Protein AF-A0A1V4QC75-F1 (afdb_monomer_lite)

pLDDT: mean 91.43, std 8.85, range [54.56, 98.0]

Foldseek 3Di:
DDQADPVRHGDDALQDDPPPPGTDFLDAPRVHNCRVDPVRVVVSVVVVVVVVVVSCVPDVVNVVVVD

Structure (mmCIF, N/CA/C/O backbone):
data_AF-A0A1V4QC75-F1
#
_entry.id   AF-A0A1V4QC75-F1
#
loop_
_atom_site.group_PDB
_atom_site.id
_atom_site.type_symbol
_atom_site.label_atom_id
_atom_site.label_alt_id
_atom_site.label_comp_id
_atom_site.label_asym_id
_atom_site.label_entity_id
_atom_site.label_seq_id
_atom_site.pdbx_PDB_ins_code
_atom_site.Cartn_x
_atom_site.Cartn_y
_atom_site.Cartn_z
_atom_site.occupancy
_atom_site.B_iso_or_equiv
_atom_site.auth_seq_id
_atom_site.auth_comp_id
_atom_site.auth_asym_id
_atom_site.auth_atom_id
_atom_site.pdbx_PDB_model_num
ATOM 1 N N . PRO A 1 1 ? -11.336 9.740 6.06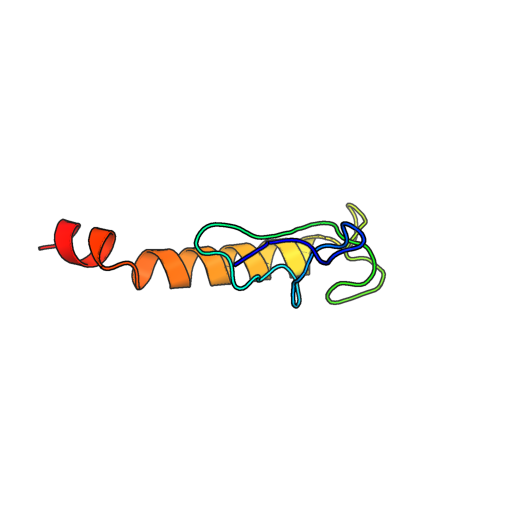5 1.00 76.19 1 PRO A N 1
ATOM 2 C CA . PRO A 1 1 ? -10.350 10.105 5.018 1.00 76.19 1 PRO A CA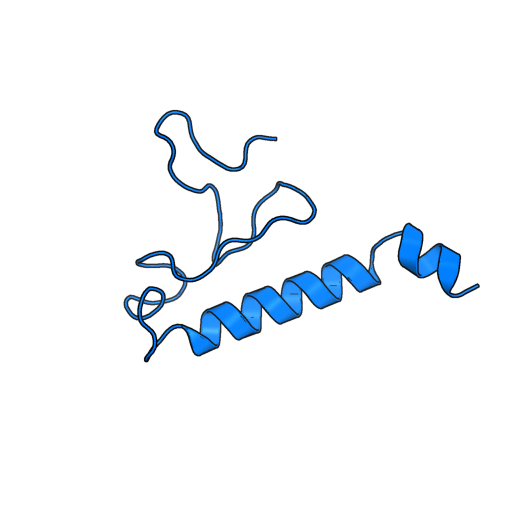 1
ATOM 3 C C . PRO A 1 1 ? -10.687 9.376 3.708 1.00 76.19 1 PRO A C 1
ATOM 5 O O . PRO A 1 1 ? -11.268 8.295 3.766 1.00 76.19 1 PRO A O 1
ATOM 8 N N . SER A 1 2 ? -10.387 9.987 2.558 1.00 91.88 2 SER A N 1
ATOM 9 C CA . SER A 1 2 ? -10.510 9.339 1.242 1.00 91.88 2 SER A CA 1
ATOM 10 C C . SER A 1 2 ? -9.249 8.525 0.945 1.00 91.88 2 SER A C 1
ATOM 12 O O . SER A 1 2 ? -8.160 8.930 1.339 1.00 91.88 2 SER A O 1
ATOM 14 N N . ALA A 1 3 ? -9.387 7.401 0.240 1.00 96.19 3 ALA A N 1
ATOM 15 C CA . ALA A 1 3 ? -8.250 6.597 -0.224 1.00 96.19 3 ALA A CA 1
ATOM 16 C C . ALA A 1 3 ? -7.647 7.109 -1.546 1.00 96.19 3 ALA A C 1
ATOM 18 O O . ALA A 1 3 ? -6.563 6.684 -1.946 1.00 96.19 3 ALA A O 1
ATOM 19 N N . PHE A 1 4 ? -8.366 8.000 -2.231 1.00 97.06 4 PHE A N 1
ATOM 20 C CA . PHE A 1 4 ? -8.002 8.552 -3.529 1.00 97.06 4 PHE A CA 1
ATOM 21 C C . PHE A 1 4 ? -8.039 10.080 -3.500 1.00 97.06 4 PHE A C 1
ATOM 23 O O . PHE A 1 4 ? -8.840 10.670 -2.764 1.00 97.06 4 PHE A O 1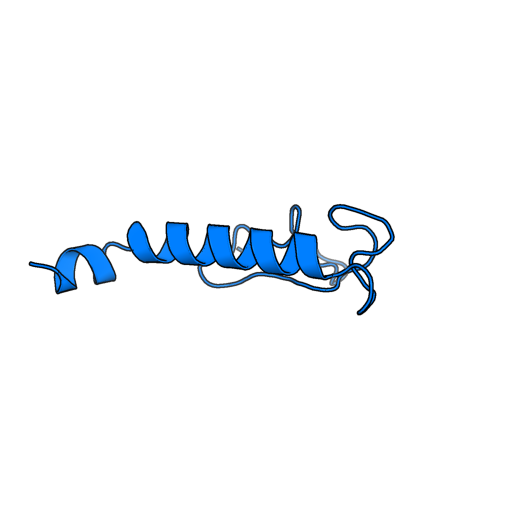
ATOM 30 N N . ASP A 1 5 ? -7.201 10.708 -4.325 1.00 94.81 5 ASP A N 1
ATOM 31 C CA . ASP A 1 5 ? -7.232 12.152 -4.555 1.00 94.81 5 ASP A CA 1
ATOM 32 C C . ASP A 1 5 ? -8.440 12.568 -5.422 1.00 94.81 5 ASP A C 1
ATOM 34 O O . ASP A 1 5 ? -9.200 11.736 -5.924 1.00 94.81 5 ASP A O 1
ATOM 38 N N . GLY A 1 6 ? -8.617 13.876 -5.638 1.00 95.44 6 GLY A N 1
ATOM 39 C CA . GLY A 1 6 ? -9.701 14.412 -6.476 1.00 95.44 6 GLY A CA 1
ATOM 40 C C . GLY A 1 6 ? -9.633 14.011 -7.958 1.00 95.44 6 GLY A C 1
ATOM 41 O O . GLY A 1 6 ? -10.561 14.300 -8.706 1.00 95.44 6 GLY A O 1
ATOM 42 N N . SER A 1 7 ? -8.552 13.359 -8.393 1.00 96.25 7 SER A N 1
ATOM 43 C CA . SER A 1 7 ? -8.366 12.798 -9.738 1.00 96.25 7 SER A CA 1
ATOM 44 C C . SER A 1 7 ? -8.464 11.265 -9.764 1.00 96.25 7 SER A C 1
ATOM 46 O O . SER A 1 7 ? -8.229 10.661 -10.810 1.00 96.25 7 SER A O 1
ATOM 48 N N . GLY A 1 8 ? -8.788 10.618 -8.638 1.00 95.25 8 GLY A N 1
ATOM 49 C CA . GLY A 1 8 ? -8.906 9.164 -8.533 1.00 95.25 8 GLY A CA 1
ATOM 50 C C . GLY A 1 8 ? -7.575 8.420 -8.385 1.00 95.25 8 GLY A C 1
ATOM 51 O O . GLY A 1 8 ? -7.546 7.201 -8.558 1.00 95.25 8 GLY A O 1
ATOM 52 N N . ARG A 1 9 ? -6.462 9.101 -8.077 1.00 95.62 9 ARG A N 1
ATOM 53 C CA . ARG A 1 9 ? -5.172 8.432 -7.833 1.00 95.62 9 ARG A CA 1
ATOM 54 C C . ARG A 1 9 ? -5.082 7.936 -6.388 1.00 95.62 9 ARG A C 1
ATOM 56 O O . ARG A 1 9 ? -5.446 8.689 -5.485 1.00 95.62 9 ARG A O 1
ATOM 63 N N . PRO A 1 10 ? -4.573 6.714 -6.141 1.00 97.12 10 PRO A N 1
ATOM 64 C CA . PRO A 1 10 ? -4.368 6.208 -4.786 1.00 97.12 10 PRO A CA 1
ATOM 65 C C . PRO A 1 10 ? -3.462 7.120 -3.954 1.00 97.12 10 PRO A C 1
ATOM 67 O O . PRO A 1 10 ? -2.345 7.438 -4.366 1.00 97.12 10 PRO A O 1
ATOM 70 N N . MET A 1 11 ? -3.915 7.489 -2.759 1.00 97.06 11 MET A N 1
ATOM 71 C CA . MET A 1 11 ? -3.123 8.226 -1.776 1.00 97.06 11 MET A CA 1
ATOM 72 C C . MET A 1 11 ? -2.447 7.232 -0.836 1.00 97.06 11 MET A C 1
ATOM 74 O O . MET A 1 11 ? -3.052 6.727 0.115 1.00 97.06 11 MET A O 1
ATOM 78 N N . GLN A 1 12 ? -1.191 6.917 -1.141 1.00 96.44 12 GLN A N 1
ATOM 79 C CA . GLN A 1 12 ? -0.395 5.944 -0.401 1.00 96.44 12 GLN A CA 1
ATOM 80 C C . GLN A 1 12 ? 1.088 6.294 -0.416 1.00 96.44 12 GLN A C 1
ATOM 82 O O . GLN A 1 12 ? 1.565 6.965 -1.334 1.00 96.44 12 GLN A O 1
ATOM 87 N N . THR A 1 13 ? 1.817 5.721 0.535 1.00 96.81 13 THR A N 1
ATOM 88 C CA . THR A 1 13 ? 3.276 5.616 0.515 1.00 96.81 13 THR A CA 1
ATOM 89 C C . THR A 1 13 ? 3.630 4.144 0.638 1.00 96.81 13 THR A C 1
ATOM 91 O O . THR A 1 13 ? 3.362 3.519 1.661 1.00 96.81 13 THR A O 1
ATOM 94 N N . ARG A 1 14 ? 4.189 3.570 -0.435 1.00 96.69 14 ARG A N 1
ATOM 95 C CA . ARG A 1 14 ? 4.560 2.145 -0.520 1.00 96.69 14 ARG A CA 1
ATOM 96 C C . ARG A 1 14 ? 3.436 1.182 -0.084 1.00 96.69 14 ARG A C 1
ATOM 98 O O . ARG A 1 14 ? 3.657 0.184 0.589 1.00 96.69 14 ARG A O 1
ATOM 105 N N . GLY A 1 15 ? 2.213 1.497 -0.481 1.00 97.25 15 GLY A N 1
ATOM 106 C CA . GLY A 1 15 ? 1.014 0.697 -0.256 1.00 97.25 15 GLY A CA 1
ATOM 107 C C . GLY A 1 15 ? 0.250 1.035 1.017 1.00 97.25 15 GLY A C 1
ATOM 108 O O . GLY A 1 15 ? -0.923 0.680 1.121 1.00 97.25 15 GLY A O 1
ATOM 109 N N . VAL A 1 16 ? 0.862 1.771 1.947 1.00 97.06 16 VAL A N 1
ATOM 110 C CA . VAL A 1 16 ? 0.218 2.215 3.188 1.00 97.06 16 VAL A CA 1
ATOM 111 C C . VAL A 1 16 ? -0.569 3.495 2.931 1.00 97.06 16 VAL A C 1
ATOM 113 O O . VAL A 1 16 ? -0.049 4.437 2.335 1.00 97.06 16 VAL A O 1
ATOM 116 N N . THR A 1 17 ? -1.818 3.533 3.391 1.00 96.44 17 THR A N 1
ATOM 117 C CA . THR A 1 17 ? -2.707 4.699 3.310 1.00 96.44 17 THR A CA 1
ATOM 118 C C . THR A 1 17 ? -3.199 5.094 4.702 1.00 96.44 17 THR A C 1
ATOM 120 O O . THR A 1 17 ? -3.119 4.313 5.648 1.00 96.44 17 THR A O 1
ATOM 123 N N . GLU A 1 18 ? -3.718 6.312 4.833 1.00 94.69 18 GLU A N 1
ATOM 124 C CA . GLU A 1 18 ? -4.301 6.820 6.080 1.00 94.69 18 GLU A CA 1
ATOM 125 C C . GLU A 1 18 ? -5.697 6.245 6.364 1.00 94.69 18 GLU A C 1
ATOM 127 O O . GLU A 1 18 ? -6.252 6.460 7.441 1.00 94.69 18 GLU A O 1
ATOM 132 N N . VAL A 1 19 ? -6.295 5.527 5.407 1.00 95.50 19 VAL A N 1
ATOM 133 C CA . VAL A 1 19 ? -7.578 4.841 5.593 1.00 95.50 19 VAL A CA 1
ATOM 134 C C . VAL A 1 19 ? -7.355 3.535 6.370 1.00 95.50 19 VAL A C 1
ATOM 136 O O . VAL A 1 19 ? -6.726 2.617 5.838 1.00 95.50 19 VAL A O 1
ATOM 139 N N . PRO A 1 20 ? -7.880 3.400 7.605 1.00 91.56 20 PRO A N 1
ATOM 140 C CA . PRO A 1 20 ? -7.659 2.202 8.410 1.00 91.56 20 PRO A CA 1
ATOM 141 C C . PRO A 1 20 ? -8.212 0.945 7.732 1.00 91.56 20 PRO A C 1
ATOM 143 O O . PRO A 1 20 ? -9.343 0.937 7.252 1.00 91.56 20 PRO A O 1
ATOM 146 N N . GLY A 1 21 ? -7.420 -0.129 7.723 1.00 92.00 21 GLY A N 1
ATOM 147 C CA . GLY A 1 21 ? -7.821 -1.417 7.147 1.00 92.00 21 GLY A CA 1
ATOM 148 C C . GLY A 1 21 ? -7.745 -1.496 5.618 1.00 92.00 21 GLY A C 1
ATOM 149 O O . GLY A 1 21 ? -8.132 -2.517 5.056 1.00 92.00 21 GLY A O 1
ATOM 150 N N . LEU A 1 22 ? -7.231 -0.462 4.945 1.00 96.06 22 LEU A N 1
ATOM 151 C CA . LEU A 1 22 ? -7.015 -0.450 3.500 1.00 96.06 22 LEU A CA 1
ATOM 152 C C . LEU A 1 22 ? -5.517 -0.385 3.177 1.00 96.06 22 LEU A C 1
ATOM 154 O O . LEU A 1 22 ? -4.732 0.244 3.882 1.00 96.06 22 LEU A O 1
ATOM 158 N N . SER A 1 23 ? -5.100 -1.043 2.099 1.00 97.69 23 SER A N 1
ATOM 159 C CA . SER A 1 23 ? -3.740 -0.965 1.559 1.00 97.69 23 SER A CA 1
ATOM 160 C C . SER A 1 23 ? -3.767 -1.183 0.049 1.00 97.69 23 SER A C 1
ATOM 162 O O . SER A 1 23 ? -4.674 -1.831 -0.474 1.00 97.69 23 SER A O 1
ATOM 164 N N . PHE A 1 24 ? -2.771 -0.649 -0.650 1.00 97.69 24 PHE A N 1
ATOM 165 C CA . PHE A 1 24 ? -2.621 -0.774 -2.098 1.00 97.69 24 PHE A CA 1
ATOM 166 C C . PHE A 1 24 ? -1.389 -1.602 -2.437 1.00 97.69 24 PHE A C 1
ATOM 168 O O . PHE A 1 24 ? -0.344 -1.433 -1.822 1.00 97.69 24 PHE A O 1
ATOM 175 N N . VAL A 1 25 ? -1.476 -2.456 -3.452 1.00 97.00 25 VAL A N 1
ATOM 176 C CA . VAL A 1 25 ? -0.349 -3.263 -3.931 1.00 97.00 25 VAL A CA 1
ATOM 177 C C . VAL A 1 25 ? -0.364 -3.315 -5.454 1.00 97.00 25 VAL A C 1
ATOM 179 O O . VAL A 1 25 ? -1.427 -3.242 -6.067 1.00 97.00 25 VAL A O 1
ATOM 182 N N . GLY A 1 26 ? 0.813 -3.427 -6.072 1.00 95.94 26 GLY A N 1
ATOM 183 C CA . GLY A 1 26 ? 0.929 -3.565 -7.526 1.00 95.94 26 GLY A CA 1
ATOM 184 C C . GLY A 1 26 ? 0.759 -2.261 -8.309 1.00 95.94 26 GLY A C 1
ATOM 185 O O . GLY A 1 26 ? 0.569 -2.299 -9.523 1.00 95.94 26 GLY A O 1
ATOM 186 N N . LEU A 1 27 ? 0.837 -1.104 -7.648 1.00 95.94 27 LEU A N 1
ATOM 187 C CA . LEU A 1 27 ? 0.868 0.180 -8.342 1.00 95.94 27 LEU A CA 1
ATOM 188 C C . LEU A 1 27 ? 2.227 0.374 -9.044 1.00 95.94 27 LEU A C 1
ATOM 190 O O . LEU A 1 27 ? 3.259 -0.114 -8.567 1.00 95.94 27 LEU A O 1
ATOM 194 N N . PRO A 1 28 ? 2.265 1.092 -10.179 1.00 93.00 28 PRO A N 1
ATOM 195 C CA . PRO A 1 28 ? 3.530 1.456 -10.798 1.00 93.00 28 PRO A CA 1
ATOM 196 C C . PRO A 1 28 ? 4.321 2.387 -9.871 1.00 93.00 28 PRO A C 1
ATOM 198 O O . PRO A 1 28 ? 3.743 3.256 -9.224 1.00 93.00 28 PRO A O 1
ATOM 201 N N . TRP A 1 29 ? 5.648 2.227 -9.853 1.00 90.75 29 TRP A N 1
ATOM 202 C CA . TRP A 1 29 ? 6.569 3.118 -9.134 1.00 90.75 29 TRP A CA 1
ATOM 203 C C . TRP A 1 29 ? 6.280 3.271 -7.629 1.00 90.75 29 TRP A C 1
ATOM 205 O O . TRP A 1 29 ? 6.322 4.379 -7.104 1.00 90.75 29 TRP A O 1
ATOM 215 N N . MET A 1 30 ? 5.996 2.169 -6.925 1.00 94.50 30 MET A N 1
ATOM 216 C CA . MET A 1 30 ? 5.935 2.178 -5.457 1.00 94.50 30 MET A CA 1
ATOM 217 C C . MET A 1 30 ? 7.355 2.280 -4.873 1.00 94.50 30 MET A C 1
ATOM 219 O O . MET A 1 30 ? 7.964 3.343 -4.893 1.00 94.50 30 MET A O 1
ATOM 223 N N . HIS A 1 31 ? 7.921 1.183 -4.366 1.00 94.38 31 HIS A N 1
ATOM 224 C CA . HIS A 1 31 ? 9.304 1.175 -3.888 1.00 94.38 31 HIS A CA 1
ATOM 225 C C . HIS A 1 31 ? 10.314 1.154 -5.038 1.00 94.38 31 HIS A C 1
ATOM 227 O O . HIS A 1 31 ? 11.407 1.701 -4.922 1.00 94.38 31 HIS A O 1
ATOM 233 N N . THR A 1 32 ? 9.961 0.512 -6.155 1.00 93.19 32 THR A N 1
ATOM 234 C CA . THR A 1 32 ? 10.808 0.434 -7.348 1.00 93.19 32 THR A CA 1
ATOM 235 C C . THR A 1 32 ? 9.964 0.516 -8.617 1.00 93.19 32 THR A C 1
ATOM 237 O O . THR A 1 32 ? 8.739 0.405 -8.594 1.00 93.19 32 THR A O 1
ATOM 240 N N . TRP A 1 33 ? 10.618 0.637 -9.772 1.00 92.50 33 TRP A N 1
ATOM 241 C CA . TRP A 1 33 ? 9.939 0.502 -11.062 1.00 92.50 33 TRP A CA 1
ATOM 242 C C . TRP A 1 33 ? 9.229 -0.852 -11.245 1.00 92.50 33 TRP A C 1
ATOM 244 O O . TRP A 1 33 ? 8.202 -0.943 -11.919 1.00 92.50 33 TRP A O 1
ATOM 254 N N . GLY A 1 34 ? 9.774 -1.914 -10.642 1.00 93.94 34 GLY A N 1
ATOM 255 C CA . GLY A 1 34 ? 9.265 -3.280 -10.760 1.00 93.94 34 GLY A CA 1
ATOM 256 C C . GLY A 1 34 ? 7.998 -3.564 -9.951 1.00 93.94 34 GLY A C 1
ATOM 257 O O . GLY A 1 34 ? 7.387 -4.607 -10.159 1.00 93.94 34 GLY A O 1
ATOM 258 N N . SER A 1 35 ? 7.576 -2.649 -9.077 1.00 95.62 35 SER A N 1
ATOM 259 C CA . SER A 1 35 ? 6.498 -2.862 -8.103 1.00 95.62 35 SER A CA 1
ATOM 260 C C . SER A 1 35 ? 5.142 -3.233 -8.710 1.00 95.62 35 SER A C 1
ATOM 262 O O . SER A 1 35 ? 4.381 -3.983 -8.107 1.00 95.62 35 SER A O 1
ATOM 264 N N . GLY A 1 36 ? 4.851 -2.759 -9.924 1.00 95.06 36 GLY A N 1
ATOM 265 C CA . GLY A 1 36 ? 3.615 -3.083 -10.644 1.00 95.06 36 GLY A CA 1
ATOM 266 C C . GLY A 1 36 ? 3.673 -4.369 -11.475 1.00 95.06 36 GLY A C 1
ATOM 267 O O . GLY A 1 36 ? 2.796 -4.601 -12.303 1.00 95.06 36 GLY A O 1
ATOM 268 N N . ARG A 1 37 ? 4.729 -5.180 -11.341 1.00 95.00 37 ARG A N 1
ATOM 269 C CA . ARG A 1 37 ? 4.985 -6.362 -12.179 1.00 95.00 37 ARG A CA 1
ATOM 270 C C . ARG A 1 37 ? 5.108 -7.605 -11.310 1.00 95.00 37 ARG A C 1
ATOM 272 O O . ARG A 1 37 ? 5.740 -7.555 -10.261 1.00 95.00 37 ARG A O 1
ATOM 279 N N . PHE A 1 38 ? 4.633 -8.752 -11.797 1.00 92.69 38 PHE A N 1
ATOM 280 C CA . PHE A 1 38 ? 4.758 -10.026 -11.073 1.00 92.69 38 PHE A CA 1
ATOM 281 C C . PHE A 1 38 ? 6.198 -10.352 -10.645 1.00 92.69 38 PHE A C 1
ATOM 283 O O . PHE A 1 38 ? 6.407 -10.846 -9.545 1.00 92.69 38 PHE A O 1
ATOM 290 N N . LEU A 1 39 ? 7.194 -10.023 -11.475 1.00 89.56 39 LEU A N 1
ATOM 291 C CA . LEU A 1 39 ? 8.610 -10.279 -11.181 1.00 89.56 39 LEU A CA 1
ATOM 292 C C . LEU A 1 39 ? 9.234 -9.329 -10.139 1.00 89.56 39 LEU A C 1
ATOM 294 O O . LEU A 1 39 ? 10.363 -9.569 -9.727 1.00 89.56 39 LEU A O 1
ATOM 298 N N . GLY A 1 40 ? 8.555 -8.248 -9.741 1.00 91.12 40 GLY A N 1
ATOM 299 C CA . GLY A 1 40 ? 9.107 -7.227 -8.836 1.00 91.12 40 GLY A CA 1
ATOM 300 C C . GLY A 1 40 ? 8.178 -6.787 -7.702 1.00 91.12 40 GLY A C 1
ATOM 301 O O . GLY A 1 40 ? 8.524 -5.871 -6.959 1.00 91.12 40 GLY A O 1
ATOM 302 N N . ILE A 1 41 ? 7.008 -7.416 -7.562 1.00 96.56 41 ILE A N 1
ATOM 303 C CA . ILE A 1 41 ? 5.994 -7.072 -6.553 1.00 96.56 41 ILE A CA 1
ATOM 304 C C . ILE A 1 41 ? 6.328 -7.612 -5.153 1.00 96.56 41 ILE A C 1
ATOM 306 O O . ILE A 1 41 ? 5.785 -7.132 -4.159 1.00 96.56 41 ILE A O 1
ATOM 310 N N . ASP A 1 42 ? 7.231 -8.593 -5.050 1.00 96.12 42 ASP A N 1
ATOM 311 C CA . ASP A 1 42 ? 7.490 -9.363 -3.827 1.00 96.12 42 ASP A CA 1
ATOM 312 C C . ASP A 1 42 ? 7.888 -8.481 -2.631 1.00 96.12 42 ASP A C 1
ATOM 314 O O . ASP A 1 42 ? 7.402 -8.680 -1.516 1.00 96.12 42 ASP A O 1
ATOM 318 N N . ARG A 1 43 ? 8.741 -7.472 -2.853 1.00 95.56 43 ARG A N 1
ATOM 319 C CA . ARG A 1 43 ? 9.234 -6.580 -1.792 1.00 95.56 43 ARG A CA 1
ATOM 320 C C . ARG A 1 43 ? 8.150 -5.662 -1.246 1.00 95.56 43 ARG A C 1
ATOM 322 O O . ARG A 1 43 ? 8.200 -5.320 -0.067 1.00 95.56 43 ARG A O 1
ATOM 329 N N . ASP A 1 44 ? 7.208 -5.244 -2.085 1.00 97.38 44 ASP A N 1
ATOM 330 C CA . ASP A 1 44 ? 6.097 -4.393 -1.657 1.00 97.38 44 ASP A CA 1
ATOM 331 C C . ASP A 1 44 ? 4.987 -5.215 -1.016 1.00 97.38 44 ASP A C 1
ATOM 333 O O . ASP A 1 44 ? 4.501 -4.836 0.045 1.00 97.38 44 ASP A O 1
ATOM 337 N N . ALA A 1 45 ? 4.666 -6.388 -1.569 1.00 97.62 45 ALA A N 1
ATOM 338 C CA . ALA A 1 45 ? 3.725 -7.315 -0.948 1.00 97.62 45 ALA A CA 1
ATOM 339 C C . ALA A 1 45 ? 4.172 -7.715 0.469 1.00 97.62 45 ALA A C 1
ATOM 341 O O . ALA A 1 45 ? 3.367 -7.680 1.399 1.00 97.62 45 AL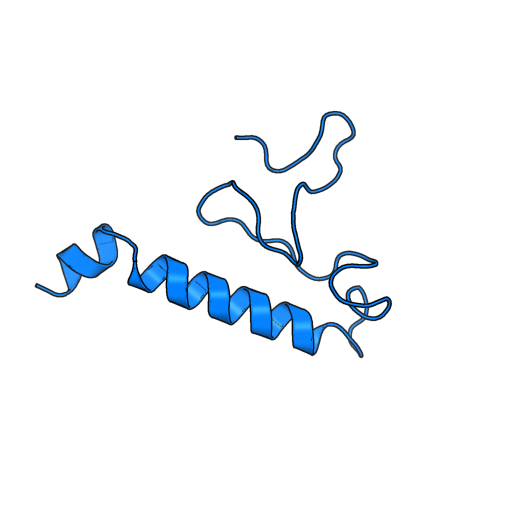A A O 1
ATOM 342 N N . ARG A 1 46 ? 5.465 -8.028 0.653 1.00 97.75 46 ARG A N 1
ATOM 343 C CA . ARG A 1 46 ? 6.041 -8.336 1.971 1.00 97.75 46 ARG A CA 1
ATOM 344 C C . ARG A 1 46 ? 5.908 -7.162 2.941 1.00 97.75 46 ARG A C 1
ATOM 346 O O . ARG A 1 46 ? 5.417 -7.350 4.046 1.00 97.75 46 ARG A O 1
ATOM 353 N N . HIS A 1 47 ? 6.284 -5.961 2.506 1.00 97.69 47 HIS A N 1
ATOM 354 C CA . HIS A 1 47 ? 6.186 -4.761 3.335 1.00 97.69 47 HIS A CA 1
ATOM 355 C C . HIS A 1 47 ? 4.746 -4.475 3.775 1.00 97.69 47 HIS A C 1
ATOM 357 O O . HIS A 1 47 ? 4.495 -4.220 4.946 1.00 97.69 47 HIS A O 1
ATOM 363 N N . ILE A 1 48 ? 3.783 -4.565 2.858 1.00 97.81 48 ILE A N 1
ATOM 364 C CA . ILE A 1 48 ? 2.368 -4.346 3.178 1.00 97.81 48 ILE A CA 1
ATOM 365 C C . ILE A 1 48 ? 1.868 -5.397 4.171 1.00 97.81 48 ILE A C 1
ATOM 367 O O . ILE A 1 48 ? 1.176 -5.053 5.126 1.00 97.81 48 ILE A O 1
ATOM 371 N N . ALA A 1 49 ? 2.241 -6.666 3.984 1.00 98.00 49 ALA A N 1
ATOM 372 C CA . ALA A 1 49 ? 1.876 -7.730 4.913 1.00 98.00 49 ALA A CA 1
ATOM 373 C C . ALA A 1 49 ? 2.425 -7.475 6.329 1.00 98.00 49 ALA A C 1
ATOM 375 O O . ALA A 1 49 ? 1.689 -7.641 7.301 1.00 98.00 49 ALA A O 1
ATOM 376 N N . GLU A 1 50 ? 3.676 -7.020 6.452 1.00 97.75 50 GLU A N 1
ATOM 377 C CA . GLU A 1 50 ? 4.277 -6.617 7.732 1.00 97.75 50 GLU A CA 1
ATOM 378 C C . GLU A 1 50 ? 3.471 -5.484 8.391 1.00 97.75 50 GLU A C 1
ATOM 380 O O . GLU A 1 50 ? 3.040 -5.624 9.538 1.00 97.75 50 GLU A O 1
ATOM 385 N N . MET A 1 51 ? 3.156 -4.418 7.645 1.00 97.06 51 MET A N 1
ATOM 386 C CA . MET A 1 51 ? 2.374 -3.282 8.155 1.00 97.06 51 MET A CA 1
ATOM 387 C C . MET A 1 51 ? 0.957 -3.683 8.593 1.00 97.06 51 MET A C 1
ATOM 389 O O . MET A 1 51 ? 0.455 -3.195 9.610 1.00 97.06 51 MET A O 1
ATOM 393 N N . ILE A 1 52 ? 0.309 -4.595 7.860 1.00 95.88 52 ILE A N 1
ATOM 394 C CA . ILE A 1 52 ? -1.000 -5.147 8.233 1.00 95.88 52 ILE A CA 1
ATOM 395 C C . ILE A 1 52 ? -0.886 -5.923 9.549 1.00 95.88 52 ILE A C 1
ATOM 397 O O . ILE A 1 52 ? -1.671 -5.688 10.468 1.00 95.88 52 ILE A O 1
ATOM 401 N N . CYS A 1 53 ? 0.100 -6.811 9.684 1.00 95.19 53 CYS A N 1
ATOM 402 C CA . CYS A 1 53 ? 0.317 -7.589 10.906 1.00 95.19 53 CYS A CA 1
ATOM 403 C C . CYS A 1 53 ? 0.579 -6.698 12.132 1.00 95.19 53 CYS A C 1
ATOM 405 O O . CYS A 1 53 ? 0.013 -6.940 13.207 1.00 95.19 53 CYS A O 1
ATOM 407 N N . GLU A 1 54 ? 1.378 -5.641 11.974 1.00 92.81 54 GLU A N 1
ATOM 408 C CA . GLU A 1 54 ? 1.611 -4.640 13.020 1.00 92.81 54 GLU A CA 1
ATOM 409 C C . GLU A 1 54 ? 0.325 -3.897 13.400 1.00 92.81 54 GLU A C 1
ATOM 411 O O . GLU A 1 54 ? 0.014 -3.739 14.585 1.00 92.81 54 GLU A O 1
ATOM 416 N N . GLY A 1 55 ? -0.451 -3.461 12.404 1.00 90.25 55 GLY A N 1
ATOM 417 C CA . GLY A 1 55 ? -1.725 -2.775 12.612 1.00 90.25 55 GLY A CA 1
ATOM 418 C C . GLY A 1 55 ? -2.747 -3.644 13.345 1.00 90.25 55 GLY A C 1
ATOM 419 O O . GLY A 1 55 ? -3.385 -3.187 14.292 1.00 90.25 55 GLY A O 1
ATOM 420 N N . ILE A 1 56 ? -2.856 -4.919 12.968 1.00 87.75 56 ILE A N 1
ATOM 421 C CA . ILE A 1 56 ? -3.749 -5.876 13.627 1.00 87.75 56 ILE A CA 1
ATOM 422 C C . ILE A 1 56 ? -3.307 -6.109 15.079 1.00 87.75 56 ILE A C 1
ATOM 424 O O . ILE A 1 56 ? -4.152 -6.173 15.969 1.00 87.75 56 ILE A O 1
ATOM 428 N N . THR A 1 57 ? -2.005 -6.232 15.343 1.00 85.19 57 THR A N 1
ATOM 429 C CA . THR A 1 57 ? -1.477 -6.425 16.709 1.00 85.19 57 THR A CA 1
ATOM 430 C C . THR A 1 57 ? -1.790 -5.239 17.617 1.00 85.19 57 THR A C 1
ATOM 432 O O . THR A 1 57 ? -2.152 -5.428 18.774 1.00 85.19 57 THR A O 1
ATOM 435 N N . ARG A 1 58 ? -1.717 -4.015 17.086 1.00 80.88 58 ARG A N 1
ATOM 436 C CA . ARG A 1 58 ? -2.079 -2.797 17.825 1.00 80.88 58 ARG A CA 1
ATOM 437 C C . ARG A 1 58 ? -3.583 -2.537 17.903 1.00 80.88 58 ARG A C 1
ATOM 439 O O . ARG A 1 58 ? -3.989 -1.596 18.581 1.00 80.88 58 ARG A O 1
ATOM 446 N N . SER A 1 59 ? -4.413 -3.324 17.218 1.00 81.75 59 SER A N 1
ATOM 447 C CA . SER A 1 59 ? -5.857 -3.107 17.226 1.00 81.75 59 SER A CA 1
ATOM 448 C C . SER A 1 59 ? -6.422 -3.342 18.631 1.00 81.75 59 SER A C 1
ATOM 450 O O . SER A 1 59 ? -6.248 -4.436 19.178 1.00 81.75 59 SER A O 1
ATOM 452 N N . PRO A 1 60 ? -7.155 -2.372 19.209 1.00 74.44 60 PRO A N 1
ATOM 453 C CA . PRO A 1 60 ? -7.743 -2.517 20.539 1.00 74.44 60 PRO A CA 1
ATOM 454 C C . PRO A 1 60 ? -8.719 -3.696 20.612 1.00 74.44 60 PRO A C 1
ATOM 456 O O . PRO A 1 60 ? -8.826 -4.329 21.655 1.00 74.44 60 PRO A O 1
ATOM 459 N N . LEU A 1 61 ? -9.361 -4.059 19.496 1.00 77.62 61 LEU A N 1
ATOM 460 C CA . LEU A 1 61 ? -10.228 -5.239 19.416 1.00 77.62 61 LEU A CA 1
ATOM 461 C C . LEU A 1 61 ? -9.450 -6.547 19.601 1.00 77.62 61 LEU A C 1
ATOM 463 O O . LEU A 1 61 ? -9.942 -7.468 20.245 1.00 77.62 61 LEU A O 1
ATOM 467 N N . ARG A 1 62 ? -8.228 -6.633 19.061 1.00 74.06 62 ARG A N 1
ATOM 468 C CA . ARG A 1 62 ? -7.390 -7.829 19.211 1.00 74.06 62 ARG A CA 1
ATOM 469 C C . ARG A 1 62 ? -6.774 -7.910 20.602 1.00 74.06 62 ARG A C 1
ATOM 471 O O . ARG A 1 62 ? -6.736 -8.994 21.164 1.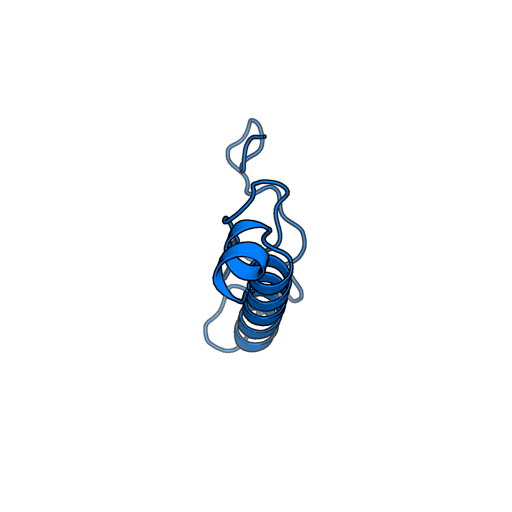00 74.06 62 ARG A O 1
ATOM 478 N N . LEU A 1 63 ? -6.361 -6.770 21.156 1.00 74.06 63 LEU A N 1
ATOM 479 C CA . LEU A 1 63 ? -5.863 -6.664 22.530 1.00 74.06 63 LEU A CA 1
ATOM 480 C C . LEU A 1 63 ? -6.949 -7.016 23.561 1.00 74.06 63 LEU A C 1
ATOM 482 O O . LEU A 1 63 ? -6.664 -7.673 24.558 1.00 74.06 63 LEU A O 1
ATOM 486 N N . ALA A 1 64 ? -8.200 -6.620 23.309 1.00 72.62 64 ALA A N 1
ATOM 487 C CA . ALA A 1 64 ? -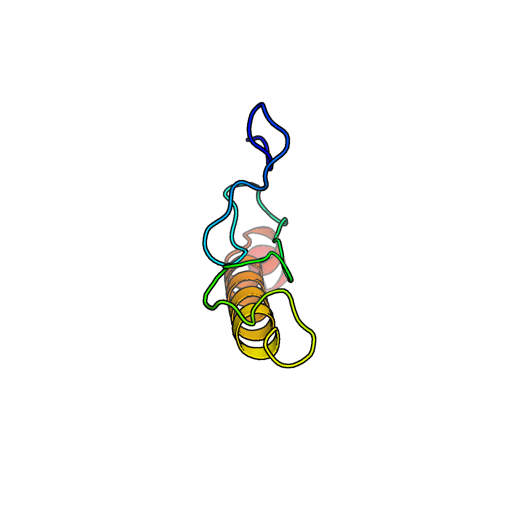9.338 -6.972 24.154 1.00 72.62 64 ALA A CA 1
ATOM 488 C C . ALA A 1 64 ? -9.715 -8.461 24.066 1.00 72.62 64 ALA A C 1
ATOM 490 O O . ALA A 1 64 ? -10.138 -9.023 25.064 1.00 72.62 64 ALA A O 1
ATOM 491 N N . ALA A 1 65 ? -9.546 -9.103 22.904 1.00 71.44 65 ALA A N 1
ATOM 492 C CA . ALA A 1 65 ? -9.857 -10.523 22.705 1.00 71.44 65 ALA A CA 1
ATOM 493 C C . ALA A 1 65 ? -8.781 -11.495 23.235 1.00 71.44 65 ALA A C 1
ATOM 495 O O . ALA A 1 65 ? -9.016 -12.700 23.275 1.00 71.44 65 ALA A O 1
ATOM 496 N N . SER A 1 66 ? -7.591 -10.997 23.587 1.00 69.12 66 SER A N 1
ATOM 497 C CA . SER A 1 66 ? -6.491 -11.786 24.165 1.00 69.12 66 SER A CA 1
ATOM 498 C C . SER A 1 66 ? -6.440 -11.777 25.700 1.00 69.12 66 SER A C 1
ATOM 500 O O . SER A 1 66 ? -5.501 -12.339 26.263 1.00 69.12 66 SER A O 1
ATOM 502 N N . GLN A 1 67 ? -7.400 -11.118 26.358 1.00 54.56 67 GLN A N 1
ATOM 503 C CA . GLN A 1 67 ? -7.587 -11.099 27.815 1.00 54.56 67 GLN A CA 1
ATOM 504 C C . GLN A 1 67 ? -8.779 -11.973 28.202 1.00 54.56 67 GLN A C 1
ATOM 506 O O . GLN A 1 67 ? -8.705 -12.594 29.283 1.00 54.56 67 GLN A O 1
#

Sequence (67 aa):
PSAFDGSGRPMQTRGVTEVPGLSFVGLPWMHTWGSGRFLGIDRDARHIAEMICEGITRSPLRLAASQ

Radius of gyration: 13.9 Å; chains: 1; bounding box: 21×26×40 Å

Secondary structure (DSSP, 8-state):
--SB-TTS-B--BTTB-SSTT-B--S-TTSSSGGGGSTTT-HHHHHHHHHHHHHHHHT-HHHHHHT-